Protein AF-A0A2A4XY79-F1 (afdb_monomer)

Structure (mmCIF, N/CA/C/O backbone):
data_AF-A0A2A4XY79-F1
#
_entry.id   AF-A0A2A4XY79-F1
#
loop_
_atom_site.group_PDB
_atom_site.id
_atom_site.type_symbol
_atom_site.label_atom_id
_atom_site.label_alt_id
_atom_site.label_comp_id
_atom_site.label_asym_id
_atom_site.label_entity_id
_atom_site.label_seq_id
_atom_site.pdbx_PDB_ins_code
_atom_site.Cartn_x
_atom_site.Cartn_y
_atom_site.Cartn_z
_atom_site.occupancy
_atom_site.B_iso_or_equiv
_atom_site.auth_seq_id
_atom_site.auth_comp_id
_atom_site.auth_asym_id
_atom_site.auth_atom_id
_atom_site.pdbx_PDB_model_num
ATOM 1 N N . MET A 1 1 ? 22.225 -15.834 -0.097 1.00 25.47 1 MET A N 1
ATOM 2 C CA . MET A 1 1 ? 21.638 -15.011 0.983 1.00 25.47 1 MET A CA 1
ATOM 3 C C . MET A 1 1 ? 21.149 -13.709 0.365 1.00 25.47 1 MET A C 1
ATOM 5 O O . MET A 1 1 ? 21.970 -12.863 0.044 1.00 25.47 1 MET A O 1
ATOM 9 N N . ILE A 1 2 ? 19.850 -13.585 0.080 1.00 27.48 2 ILE A N 1
ATOM 10 C CA . ILE A 1 2 ? 19.294 -12.332 -0.449 1.00 27.48 2 ILE A CA 1
ATOM 11 C C . ILE A 1 2 ? 19.189 -11.369 0.733 1.00 27.48 2 ILE A C 1
ATOM 13 O O . ILE A 1 2 ? 18.420 -11.612 1.660 1.00 27.48 2 ILE A O 1
ATOM 17 N N . ILE A 1 3 ? 19.987 -10.305 0.717 1.00 32.00 3 ILE A N 1
ATOM 18 C CA . ILE A 1 3 ? 19.854 -9.196 1.661 1.00 32.00 3 ILE A CA 1
ATOM 19 C C . ILE A 1 3 ? 18.562 -8.464 1.283 1.00 32.00 3 ILE A C 1
ATOM 21 O O . ILE A 1 3 ? 18.498 -7.756 0.279 1.00 32.00 3 ILE A O 1
ATOM 25 N N . ILE A 1 4 ? 17.490 -8.696 2.039 1.00 42.28 4 ILE A N 1
ATOM 26 C CA . ILE A 1 4 ? 16.223 -7.986 1.856 1.00 42.28 4 ILE A CA 1
ATOM 27 C C . ILE A 1 4 ? 16.377 -6.623 2.537 1.00 42.28 4 ILE A C 1
ATOM 29 O O 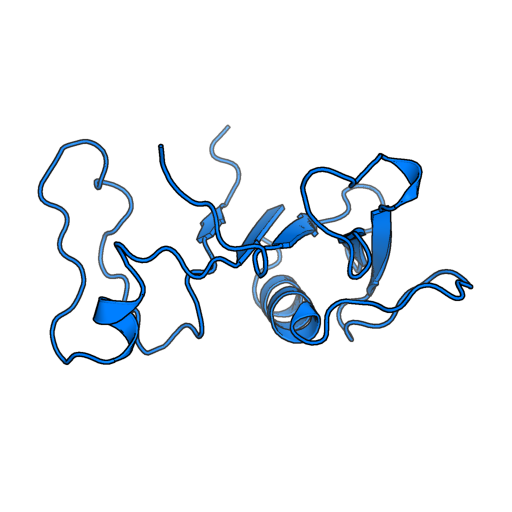. ILE A 1 4 ? 16.453 -6.546 3.759 1.00 42.28 4 ILE A O 1
ATOM 33 N N . ASN A 1 5 ? 16.463 -5.558 1.737 1.00 48.03 5 ASN A N 1
ATOM 34 C CA . ASN A 1 5 ? 16.522 -4.177 2.223 1.00 48.03 5 ASN A CA 1
ATOM 35 C C . ASN A 1 5 ? 15.316 -3.861 3.144 1.00 48.03 5 ASN A C 1
ATOM 37 O O . ASN A 1 5 ? 14.196 -4.290 2.861 1.00 48.03 5 ASN A O 1
ATOM 41 N N . ASN A 1 6 ? 15.545 -3.116 4.231 1.00 51.41 6 ASN A N 1
ATOM 42 C CA . ASN A 1 6 ? 14.568 -2.833 5.294 1.00 51.41 6 ASN A CA 1
ATOM 43 C C . ASN A 1 6 ? 13.451 -1.848 4.891 1.00 51.41 6 ASN A C 1
ATOM 45 O O . ASN A 1 6 ? 12.455 -1.752 5.606 1.00 51.41 6 ASN A O 1
ATOM 49 N N . PHE A 1 7 ? 13.583 -1.140 3.768 1.00 58.59 7 PHE A N 1
ATOM 50 C CA . PHE A 1 7 ? 12.621 -0.136 3.286 1.00 58.59 7 PHE A CA 1
ATOM 51 C C . PHE A 1 7 ? 11.550 -0.754 2.376 1.00 58.59 7 PHE A C 1
ATOM 53 O O . PHE A 1 7 ? 11.426 -0.411 1.207 1.00 58.59 7 PHE A O 1
ATOM 60 N N . ARG A 1 8 ? 10.828 -1.760 2.874 1.00 76.81 8 ARG A N 1
ATOM 61 C CA . ARG A 1 8 ? 9.739 -2.409 2.126 1.00 76.81 8 ARG A CA 1
ATOM 62 C C . ARG A 1 8 ? 8.520 -2.517 3.012 1.00 76.81 8 ARG A C 1
ATOM 64 O O . ARG A 1 8 ? 8.633 -3.000 4.141 1.00 76.81 8 ARG A O 1
ATOM 71 N N . HIS A 1 9 ? 7.352 -2.195 2.490 1.00 89.25 9 HIS A N 1
ATOM 72 C CA . HIS A 1 9 ? 6.112 -2.295 3.247 1.00 89.25 9 HIS A CA 1
ATOM 73 C C . HIS A 1 9 ? 4.973 -2.822 2.382 1.00 89.25 9 HIS A C 1
ATOM 75 O O . HIS A 1 9 ? 5.081 -2.978 1.166 1.00 89.25 9 HIS A O 1
ATOM 81 N N . VAL A 1 10 ? 3.939 -3.287 3.070 1.00 91.81 10 VAL A N 1
ATOM 82 C CA . VAL A 1 10 ? 2.777 -3.933 2.475 1.00 91.81 10 VAL A CA 1
ATOM 83 C C . VAL A 1 10 ? 1.543 -3.432 3.195 1.00 91.81 10 VAL A C 1
ATOM 85 O O . VAL A 1 10 ? 1.572 -3.206 4.406 1.00 91.81 10 VAL A O 1
ATOM 88 N N . SER A 1 11 ? 0.469 -3.293 2.439 1.00 93.50 11 SER A N 1
ATOM 89 C CA . SER A 1 11 ? -0.857 -2.998 2.963 1.00 93.50 11 SER A CA 1
ATOM 90 C C . SER A 1 11 ? -1.881 -3.935 2.345 1.00 93.50 11 SER A C 1
ATOM 92 O O . SER A 1 11 ? -1.647 -4.455 1.248 1.00 93.50 11 SER A O 1
ATOM 94 N N . CYS A 1 12 ? -3.029 -4.065 2.991 1.00 94.81 12 CYS A N 1
ATOM 95 C CA . CYS A 1 12 ? -4.210 -4.669 2.394 1.00 94.81 12 CYS A CA 1
ATOM 96 C C . CYS A 1 12 ? -5.437 -3.781 2.582 1.00 94.81 12 CYS A C 1
ATOM 98 O O . CYS A 1 12 ? -5.567 -3.093 3.594 1.00 94.81 12 CYS A O 1
ATOM 100 N N . HIS A 1 13 ? -6.336 -3.815 1.605 1.00 92.44 13 HIS A N 1
ATOM 101 C CA . HIS A 1 13 ? -7.640 -3.182 1.699 1.00 92.44 13 HIS A CA 1
ATOM 102 C C . HIS A 1 13 ? -8.415 -3.790 2.871 1.00 92.44 13 HIS A C 1
ATOM 104 O O . HIS A 1 13 ? -8.408 -5.013 3.068 1.00 92.44 13 HIS A O 1
ATOM 110 N N . ASN A 1 14 ? -9.081 -2.955 3.662 1.00 92.69 14 ASN A N 1
ATOM 111 C CA . ASN A 1 14 ? -9.886 -3.446 4.766 1.00 92.69 14 ASN A CA 1
ATOM 112 C C . ASN A 1 14 ? -11.217 -3.990 4.221 1.00 92.69 14 ASN A C 1
ATOM 114 O O . ASN A 1 14 ? -11.923 -3.330 3.465 1.00 92.69 14 ASN A O 1
ATOM 118 N N . LYS A 1 15 ? -11.555 -5.235 4.569 1.00 87.50 15 LYS A N 1
ATOM 119 C CA . LYS A 1 15 ? -12.804 -5.873 4.117 1.00 87.50 15 LYS A CA 1
ATOM 120 C C . LYS A 1 15 ? -14.016 -5.462 4.947 1.00 87.50 15 LYS A C 1
ATOM 122 O O . LYS A 1 15 ? -15.136 -5.575 4.464 1.00 87.50 15 LYS A O 1
ATOM 127 N N . SER A 1 16 ? -13.793 -5.037 6.187 1.00 89.56 16 SER A N 1
ATOM 128 C CA . SER A 1 16 ? -14.865 -4.647 7.107 1.00 89.56 16 SER A CA 1
ATOM 129 C C . SER A 1 16 ? -15.297 -3.193 6.920 1.00 89.56 16 SER A C 1
ATOM 131 O O . SER A 1 16 ? -16.395 -2.833 7.328 1.00 89.56 16 SER A O 1
ATOM 133 N N . ASP A 1 17 ? -14.433 -2.373 6.324 1.00 91.81 17 ASP A N 1
ATOM 134 C CA . ASP A 1 17 ? -14.667 -0.959 6.044 1.00 91.81 17 ASP A CA 1
ATOM 135 C C . ASP A 1 17 ? -13.949 -0.599 4.740 1.00 91.81 17 ASP A C 1
ATOM 137 O O . ASP A 1 17 ? -12.718 -0.559 4.692 1.00 91.81 17 ASP A O 1
ATOM 141 N N . SER A 1 18 ? -14.727 -0.378 3.680 1.00 87.44 18 SER A N 1
ATOM 142 C CA . SER A 1 18 ? -14.217 -0.212 2.321 1.00 87.44 18 SER A CA 1
ATOM 143 C C . SER A 1 18 ? -13.507 1.114 2.058 1.00 87.44 18 SER A C 1
ATOM 145 O O . SER A 1 18 ? -12.967 1.283 0.972 1.00 87.44 18 SER A O 1
ATOM 147 N N . GLU A 1 19 ? -13.510 2.049 3.008 1.00 91.56 19 GLU A N 1
ATOM 148 C CA . GLU A 1 19 ? -12.823 3.344 2.876 1.00 91.56 19 GLU A CA 1
ATOM 149 C C . GLU A 1 19 ? -11.488 3.371 3.637 1.00 91.56 19 GLU A C 1
ATOM 151 O O . GLU A 1 19 ? -10.882 4.424 3.854 1.00 91.56 19 GLU A O 1
ATOM 156 N N . THR A 1 20 ? -11.010 2.196 4.060 1.00 96.00 20 THR A N 1
ATOM 157 C CA . THR A 1 20 ? -9.792 2.067 4.858 1.00 96.00 20 THR A CA 1
ATOM 158 C C . THR A 1 20 ? -8.877 0.945 4.375 1.00 96.00 20 THR A C 1
ATOM 160 O O . THR A 1 20 ? -9.271 0.011 3.673 1.00 96.00 20 THR A O 1
ATOM 163 N N . PHE A 1 21 ? -7.614 1.014 4.783 1.00 95.75 21 PHE A N 1
ATOM 164 C CA . PHE A 1 21 ? -6.629 -0.035 4.564 1.00 95.75 21 PHE A CA 1
ATOM 165 C C . PHE A 1 21 ? -5.800 -0.299 5.820 1.00 95.75 21 PHE A C 1
ATOM 167 O O . PHE A 1 21 ? -5.696 0.526 6.728 1.00 95.75 21 PHE A O 1
ATOM 174 N N . LEU A 1 22 ? -5.204 -1.484 5.867 1.00 96.00 22 LEU A N 1
ATOM 175 C CA . LEU A 1 22 ? -4.392 -1.969 6.974 1.00 96.00 22 LEU A CA 1
ATOM 176 C C . LEU A 1 22 ? -2.917 -1.929 6.587 1.00 96.00 22 LEU A C 1
ATOM 178 O O . LEU A 1 22 ? -2.539 -2.401 5.513 1.00 96.00 22 LEU A O 1
ATOM 182 N N . MET A 1 23 ? -2.073 -1.399 7.466 1.00 95.06 23 MET A N 1
ATOM 183 C CA . MET A 1 23 ? -0.623 -1.331 7.268 1.00 95.06 23 MET A CA 1
ATOM 184 C C . MET A 1 23 ? 0.073 -1.252 8.628 1.00 95.06 23 MET A C 1
ATOM 186 O O . MET A 1 23 ? -0.476 -0.693 9.575 1.00 95.06 23 MET A O 1
ATOM 190 N N . SER A 1 24 ? 1.283 -1.801 8.764 1.00 95.00 24 SER A N 1
ATOM 191 C CA . SER A 1 24 ? 2.040 -1.588 10.000 1.00 95.00 24 SER A CA 1
ATOM 192 C C . SER A 1 24 ? 2.513 -0.139 10.109 1.00 95.00 24 SER A C 1
ATOM 194 O O . SER A 1 24 ? 2.784 0.514 9.099 1.00 95.00 24 SER A O 1
ATOM 196 N N . TYR A 1 25 ? 2.733 0.344 11.329 1.00 93.38 25 TYR A N 1
ATOM 197 C CA . TYR A 1 25 ? 3.537 1.554 11.509 1.00 93.38 25 TYR A CA 1
ATOM 198 C C . TYR A 1 25 ? 5.005 1.313 11.096 1.00 93.38 25 TYR A C 1
ATOM 200 O O . TYR A 1 25 ? 5.404 0.178 10.810 1.00 93.38 25 TYR A O 1
ATOM 208 N N . SER A 1 26 ? 5.820 2.374 11.059 1.00 92.38 26 SER A N 1
ATOM 209 C CA . SER A 1 26 ? 7.228 2.337 10.643 1.00 92.38 26 SER A CA 1
ATOM 210 C C . SER A 1 26 ? 8.079 1.474 11.584 1.00 92.38 26 SER A C 1
ATOM 212 O O . SER A 1 26 ? 8.708 1.966 12.525 1.00 92.38 26 SER A O 1
ATOM 214 N N . LYS A 1 27 ? 8.109 0.170 11.308 1.00 90.31 27 LYS A N 1
ATOM 215 C CA . LYS A 1 27 ? 8.800 -0.863 12.080 1.00 90.31 27 LYS A CA 1
ATOM 216 C C . LYS A 1 27 ? 9.543 -1.804 11.136 1.00 90.31 27 LYS A C 1
ATOM 218 O O . LYS A 1 27 ? 9.088 -2.094 10.033 1.00 90.31 27 LYS A O 1
ATOM 223 N N . ALA A 1 28 ? 10.692 -2.310 11.578 1.00 87.25 28 ALA A N 1
ATOM 224 C CA . ALA A 1 28 ? 11.452 -3.290 10.808 1.00 87.25 28 ALA A CA 1
ATOM 225 C C . ALA A 1 28 ? 10.617 -4.561 10.565 1.00 87.25 28 ALA A C 1
ATOM 227 O O . ALA A 1 28 ? 10.076 -5.128 11.515 1.00 87.25 28 ALA A O 1
ATOM 228 N N . ARG A 1 29 ? 10.567 -5.043 9.314 1.00 80.31 29 ARG A N 1
ATOM 229 C CA . ARG A 1 29 ? 9.703 -6.162 8.883 1.00 80.31 29 ARG A CA 1
ATOM 230 C C . ARG A 1 29 ? 9.809 -7.414 9.750 1.00 80.31 29 ARG A C 1
ATOM 232 O O . ARG A 1 29 ? 8.792 -7.993 10.105 1.00 80.31 29 ARG A O 1
ATOM 239 N N . GLY A 1 30 ? 11.027 -7.802 10.134 1.00 84.88 30 GLY A N 1
ATOM 24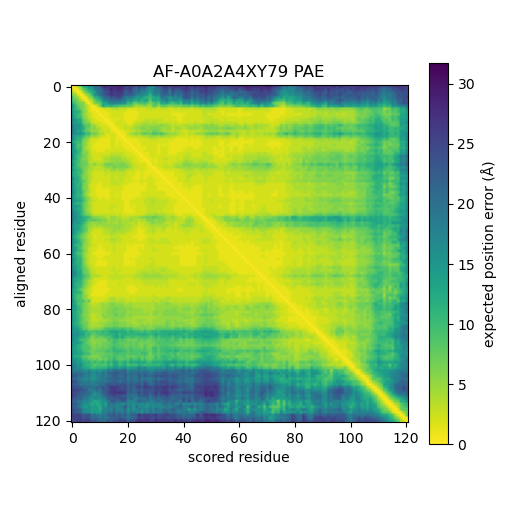0 C CA . GLY A 1 30 ? 11.265 -8.978 10.983 1.00 84.88 30 GLY A CA 1
ATOM 241 C C . GLY A 1 30 ? 10.758 -8.843 12.425 1.00 84.88 30 GLY A C 1
ATOM 242 O O . GLY A 1 30 ? 10.896 -9.773 13.210 1.00 84.88 30 GLY A O 1
ATOM 243 N N . ARG A 1 31 ? 10.209 -7.681 12.795 1.00 89.81 31 ARG A N 1
ATOM 244 C CA . ARG A 1 31 ? 9.680 -7.372 14.128 1.00 89.81 31 ARG A CA 1
ATOM 245 C C . ARG A 1 31 ? 8.208 -6.967 14.104 1.00 89.81 31 ARG A C 1
ATOM 247 O O . ARG A 1 31 ? 7.699 -6.592 15.160 1.00 89.81 31 ARG A O 1
ATOM 254 N N . ILE A 1 32 ? 7.569 -6.985 12.933 1.00 91.00 32 ILE A N 1
ATOM 255 C CA . ILE A 1 32 ? 6.139 -6.708 12.804 1.00 91.00 32 ILE A CA 1
ATOM 256 C C . ILE A 1 32 ? 5.369 -7.866 13.434 1.00 91.00 32 ILE A C 1
ATOM 258 O O . ILE A 1 32 ? 5.672 -9.036 13.202 1.00 91.00 32 ILE A O 1
ATOM 262 N N . ARG A 1 33 ? 4.373 -7.514 14.232 1.00 93.00 33 ARG A N 1
ATOM 263 C CA . ARG A 1 33 ? 3.416 -8.401 14.879 1.00 93.00 33 ARG A CA 1
ATOM 264 C C . ARG A 1 33 ? 1.993 -7.909 14.595 1.00 93.00 33 ARG A C 1
ATOM 266 O O . ARG A 1 33 ? 1.837 -6.764 14.166 1.00 93.00 33 ARG A O 1
ATOM 273 N N . PRO A 1 34 ? 0.956 -8.734 14.817 1.00 92.75 34 PRO A N 1
ATOM 274 C CA . PRO A 1 34 ? -0.431 -8.332 14.579 1.00 92.75 34 PRO A CA 1
ATOM 275 C C . PRO A 1 34 ? -0.823 -7.018 15.270 1.00 92.75 34 PRO A C 1
ATOM 277 O O . PRO A 1 34 ? -1.516 -6.200 14.678 1.00 92.75 34 PRO A O 1
ATOM 280 N N . GLU A 1 35 ? -0.319 -6.774 16.480 1.00 93.81 35 GLU A N 1
ATOM 281 C CA . GLU A 1 35 ? -0.560 -5.547 17.248 1.00 93.81 35 GLU A CA 1
ATOM 282 C C . GLU A 1 35 ? 0.069 -4.276 16.647 1.00 93.81 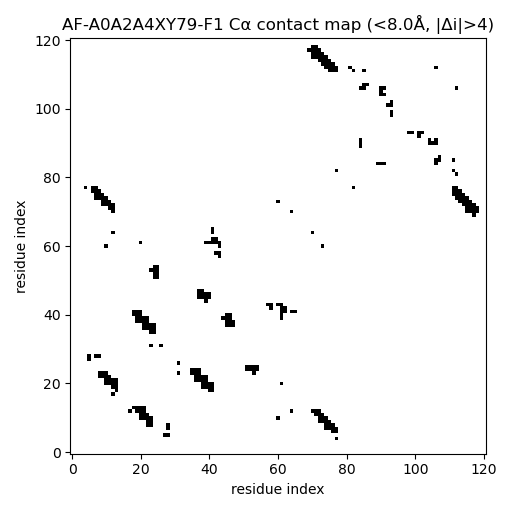35 GLU A C 1
ATOM 284 O O . GLU A 1 35 ? -0.270 -3.168 17.053 1.00 93.81 35 GLU A O 1
ATOM 289 N N . ASP A 1 36 ? 0.981 -4.415 15.682 1.00 93.69 36 ASP A N 1
ATOM 290 C CA . ASP A 1 36 ? 1.611 -3.279 15.005 1.00 93.69 36 ASP A CA 1
ATOM 291 C C . ASP A 1 36 ? 0.809 -2.788 13.792 1.00 93.69 36 ASP A C 1
ATOM 293 O O . ASP A 1 36 ? 1.190 -1.790 13.173 1.00 93.69 36 ASP A O 1
ATOM 297 N N . ILE A 1 37 ? -0.257 -3.502 13.415 1.00 94.44 37 ILE A N 1
ATOM 298 C CA . ILE A 1 37 ? -1.111 -3.158 12.280 1.00 94.44 37 ILE A CA 1
ATOM 299 C C . ILE A 1 37 ? -2.069 -2.041 12.686 1.00 94.44 37 ILE A C 1
ATOM 301 O O . ILE A 1 37 ? -2.819 -2.154 13.653 1.00 94.44 37 ILE A O 1
ATOM 305 N N . LEU A 1 38 ? -2.044 -0.960 11.916 1.00 95.88 38 LEU A N 1
ATOM 306 C CA . LEU A 1 38 ? -2.906 0.198 12.074 1.00 95.88 38 LEU A CA 1
ATOM 307 C C . LEU A 1 38 ? -3.883 0.296 10.903 1.00 95.88 38 LEU A C 1
ATOM 309 O O . LEU A 1 38 ? -3.646 -0.253 9.824 1.00 95.88 38 LEU A O 1
ATOM 313 N N . VAL A 1 39 ? -4.970 1.024 11.139 1.00 96.75 39 VAL A N 1
ATOM 314 C CA . VAL A 1 39 ? -5.988 1.341 10.137 1.00 96.75 39 VAL A CA 1
ATOM 315 C C . VAL A 1 39 ? -5.740 2.750 9.623 1.00 96.75 39 VAL A C 1
ATOM 317 O O . VAL A 1 39 ? -5.608 3.684 10.419 1.00 96.75 39 VAL A O 1
ATOM 320 N N . TYR A 1 40 ? -5.700 2.889 8.305 1.00 97.06 40 TYR A N 1
ATOM 321 C CA . TYR A 1 40 ? -5.546 4.152 7.602 1.00 97.06 40 TYR A CA 1
ATOM 322 C C . TYR A 1 40 ? -6.770 4.417 6.729 1.00 97.06 40 TYR A C 1
ATOM 324 O O . TYR A 1 40 ? -7.307 3.478 6.145 1.00 97.06 40 TYR A O 1
ATOM 332 N N . ASN A 1 41 ? -7.196 5.672 6.621 1.00 96.25 41 ASN A N 1
ATOM 333 C CA . ASN A 1 41 ? -8.170 6.095 5.609 1.00 96.25 41 ASN A CA 1
ATOM 334 C C . ASN A 1 41 ? -7.476 6.366 4.258 1.00 96.25 41 ASN A C 1
ATOM 336 O O . ASN A 1 41 ? -6.248 6.300 4.144 1.00 96.25 41 ASN A O 1
ATOM 340 N N . PHE A 1 42 ? -8.249 6.684 3.220 1.00 94.44 42 PHE A N 1
ATOM 341 C CA . PHE A 1 42 ? -7.714 6.980 1.883 1.00 94.44 42 PHE A CA 1
ATOM 342 C C . PHE A 1 42 ? -7.023 8.345 1.757 1.00 94.44 42 PHE A C 1
ATOM 344 O O . PHE A 1 42 ? -6.334 8.592 0.769 1.00 94.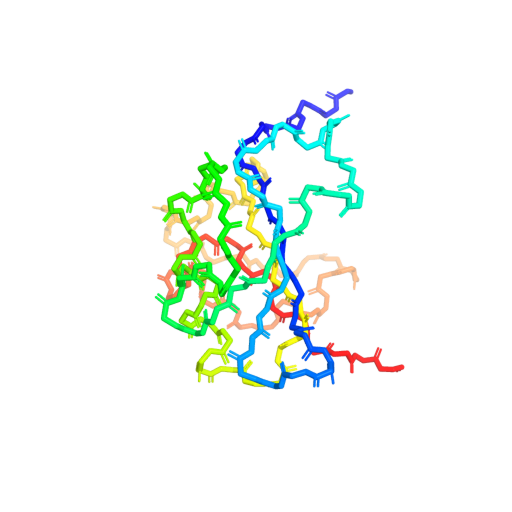44 42 PHE A O 1
ATOM 351 N N . GLU A 1 43 ? -7.100 9.190 2.780 1.00 95.81 43 GLU A N 1
ATOM 352 C CA . GLU A 1 43 ? -6.261 10.380 2.940 1.00 95.81 43 GLU A CA 1
ATOM 353 C C . GLU A 1 43 ? -4.866 10.022 3.484 1.00 95.81 43 GLU A C 1
ATOM 355 O O . GLU A 1 43 ? -3.966 10.858 3.496 1.00 95.81 43 GLU A O 1
ATOM 360 N N . GLY A 1 44 ? -4.658 8.768 3.900 1.00 94.38 44 GLY A N 1
ATOM 361 C CA . GLY A 1 44 ? -3.406 8.279 4.467 1.00 94.38 44 GLY A CA 1
ATOM 362 C C . GLY A 1 44 ? -3.250 8.593 5.955 1.00 94.38 44 GLY A C 1
ATOM 363 O O . GLY A 1 44 ? -2.164 8.412 6.503 1.00 94.38 44 GLY A O 1
ATOM 364 N N . ASP A 1 45 ? -4.294 9.037 6.642 1.00 96.25 45 ASP A N 1
ATOM 365 C CA . ASP A 1 45 ? -4.279 9.312 8.075 1.00 96.25 45 ASP A CA 1
ATOM 366 C C . ASP A 1 45 ? -4.649 8.075 8.893 1.00 96.25 45 ASP A C 1
ATOM 368 O O . ASP A 1 45 ? -5.412 7.216 8.458 1.00 96.25 45 ASP A O 1
ATOM 372 N N . ILE A 1 46 ? -4.090 7.974 10.101 1.00 96.44 46 ILE A N 1
ATOM 373 C CA . ILE A 1 46 ? -4.393 6.870 11.016 1.00 96.44 46 ILE A CA 1
ATOM 374 C C . ILE A 1 46 ? -5.758 7.134 11.658 1.00 96.44 46 ILE A C 1
ATOM 376 O O . ILE A 1 46 ? -5.953 8.164 12.300 1.00 96.44 46 ILE A O 1
ATOM 380 N N . VAL A 1 47 ? -6.678 6.178 11.535 1.00 94.88 47 VAL A N 1
ATOM 381 C CA . VAL A 1 47 ? -8.061 6.312 12.030 1.00 94.88 47 VAL A CA 1
ATOM 382 C C . VAL A 1 47 ? -8.129 6.243 13.563 1.00 94.88 47 VAL A C 1
ATOM 384 O O . VAL A 1 47 ? -8.983 6.867 14.192 1.00 94.88 47 VAL A O 1
ATOM 387 N N . SER A 1 48 ? -7.222 5.494 14.196 1.00 87.62 48 SER A N 1
ATOM 388 C CA . SER A 1 48 ? -7.174 5.315 15.650 1.00 87.62 48 SER A CA 1
ATOM 389 C C . SER A 1 48 ? -6.102 6.176 16.327 1.00 87.62 48 SER A C 1
ATOM 391 O O . SER A 1 48 ? -5.043 6.469 15.770 1.00 87.62 48 SER A O 1
ATOM 393 N N . LYS A 1 49 ? -6.347 6.563 17.588 1.00 89.56 49 LYS A N 1
ATOM 394 C CA . LYS A 1 49 ? -5.341 7.265 18.400 1.00 89.56 49 LYS A CA 1
ATOM 395 C C . LYS A 1 49 ? -4.142 6.353 18.646 1.00 89.56 49 LYS A C 1
ATOM 397 O O . LYS A 1 49 ? -4.275 5.295 19.256 1.00 89.56 49 LYS A O 1
ATOM 402 N N . THR A 1 50 ? -2.965 6.797 18.227 1.00 92.75 50 THR A N 1
ATOM 403 C CA . THR A 1 50 ? -1.706 6.084 18.438 1.00 92.75 50 THR A CA 1
ATOM 404 C C . THR A 1 50 ? -0.541 7.062 18.517 1.00 92.75 50 THR A C 1
ATOM 406 O O . THR A 1 50 ? -0.566 8.121 17.897 1.00 92.75 50 THR A O 1
ATOM 409 N N . ASN A 1 51 ? 0.499 6.687 19.260 1.00 93.31 51 ASN A N 1
ATOM 410 C CA . ASN A 1 51 ? 1.772 7.416 19.300 1.00 93.31 51 ASN A CA 1
ATOM 411 C C . ASN A 1 51 ? 2.801 6.834 18.315 1.00 93.31 51 ASN A C 1
ATOM 413 O O . ASN A 1 51 ? 3.960 7.253 18.302 1.00 93.31 51 ASN A O 1
ATOM 417 N N . GLN A 1 52 ? 2.407 5.832 17.525 1.00 94.56 52 GLN A N 1
ATOM 418 C CA . GLN A 1 52 ? 3.290 5.191 16.561 1.00 94.56 52 GLN A CA 1
ATOM 419 C C . GLN A 1 52 ? 3.452 6.047 15.307 1.00 94.56 52 GLN A C 1
ATOM 421 O O . GLN A 1 52 ? 2.506 6.660 14.816 1.00 94.56 52 GLN A O 1
ATOM 426 N N . LYS A 1 53 ? 4.669 6.061 14.762 1.00 93.69 53 LYS A N 1
ATOM 427 C CA . LYS A 1 53 ? 4.980 6.824 13.550 1.00 93.69 53 LYS A CA 1
ATOM 428 C C . LYS A 1 53 ? 4.653 5.997 12.307 1.00 93.69 53 LYS A C 1
ATOM 430 O O . LYS A 1 53 ? 5.197 4.898 12.177 1.00 93.69 53 LYS A O 1
ATOM 435 N N . PRO A 1 54 ? 3.816 6.490 11.383 1.00 93.94 54 PRO A N 1
ATOM 436 C CA . PRO A 1 54 ? 3.519 5.769 10.155 1.00 93.94 54 PRO A CA 1
ATOM 437 C C . PRO A 1 54 ? 4.696 5.837 9.168 1.00 93.94 54 PRO A C 1
ATOM 439 O O . PRO A 1 54 ? 5.618 6.638 9.336 1.00 93.94 54 PRO A O 1
ATOM 442 N N . PHE A 1 55 ? 4.662 5.019 8.114 1.00 92.25 55 PHE A N 1
ATOM 443 C CA . PHE A 1 55 ? 5.584 5.183 6.988 1.00 92.25 55 PHE A CA 1
ATOM 444 C C . PHE A 1 55 ? 5.311 6.502 6.246 1.00 92.25 55 PHE A C 1
ATOM 446 O O . PHE A 1 55 ? 4.159 6.895 6.051 1.00 92.25 55 PHE A O 1
ATOM 453 N N . LEU A 1 56 ? 6.366 7.188 5.801 1.00 92.00 56 LEU A N 1
ATOM 454 C CA . LEU A 1 56 ? 6.222 8.422 5.015 1.00 92.00 56 LEU A CA 1
ATOM 455 C C . LEU A 1 56 ? 5.590 8.148 3.641 1.00 92.00 56 LEU A C 1
ATOM 457 O O . LEU A 1 56 ? 4.770 8.928 3.175 1.00 92.00 56 LEU A O 1
ATOM 461 N N . GLU A 1 57 ? 5.905 6.995 3.055 1.00 92.06 57 GLU A N 1
ATOM 462 C CA . GLU A 1 57 ? 5.436 6.540 1.739 1.00 92.06 57 GLU A CA 1
ATOM 463 C C . GLU A 1 57 ? 3.993 5.997 1.747 1.00 92.06 57 GLU A C 1
ATOM 465 O O . GLU A 1 57 ? 3.487 5.585 0.708 1.00 92.06 57 GLU A O 1
ATOM 470 N N . ARG A 1 58 ? 3.286 5.999 2.890 1.00 94.19 58 ARG A N 1
ATOM 471 C CA . ARG A 1 58 ? 1.905 5.474 2.990 1.00 94.19 58 ARG A CA 1
ATOM 472 C C . ARG A 1 58 ? 0.924 6.131 2.012 1.00 94.19 58 ARG A C 1
ATOM 474 O O . ARG A 1 58 ? -0.054 5.503 1.629 1.00 94.19 58 ARG A O 1
ATOM 481 N N . PHE A 1 59 ? 1.198 7.367 1.593 1.00 95.25 59 PHE A N 1
ATOM 482 C CA . PHE A 1 59 ? 0.366 8.086 0.629 1.00 95.25 59 PHE A CA 1
ATOM 483 C C . PHE A 1 59 ? 0.355 7.426 -0.757 1.00 95.25 59 PHE A C 1
ATOM 485 O O . PHE A 1 59 ? -0.620 7.542 -1.487 1.00 95.25 59 PHE A O 1
ATOM 492 N N . ILE A 1 60 ? 1.397 6.661 -1.102 1.00 91.88 60 ILE A N 1
ATOM 493 C CA . ILE A 1 60 ? 1.399 5.835 -2.317 1.00 91.88 60 ILE A CA 1
ATOM 494 C C . ILE A 1 60 ? 0.285 4.785 -2.226 1.00 91.88 60 ILE A C 1
ATOM 496 O O . ILE A 1 60 ? -0.450 4.567 -3.182 1.00 91.88 60 ILE A O 1
ATOM 500 N N . HIS A 1 61 ? 0.115 4.165 -1.057 1.00 93.12 61 HIS A N 1
ATOM 501 C CA . HIS A 1 61 ? -0.928 3.168 -0.832 1.00 93.12 61 HIS A CA 1
ATOM 502 C C . HIS A 1 61 ? -2.316 3.800 -0.849 1.00 93.12 61 HIS A C 1
ATOM 504 O O . HIS A 1 61 ? -3.223 3.260 -1.480 1.00 93.12 61 HIS A O 1
ATOM 510 N N . SER A 1 62 ? -2.468 4.941 -0.172 1.00 94.75 62 SER A N 1
ATOM 511 C CA . SER A 1 62 ? -3.755 5.620 -0.046 1.00 94.75 62 SER A CA 1
ATOM 512 C C . SER A 1 62 ? -4.282 6.082 -1.406 1.00 94.75 62 SER A C 1
ATOM 514 O O . SER A 1 62 ? -5.414 5.761 -1.757 1.00 94.75 62 SER A O 1
ATOM 516 N N . GLU A 1 63 ? -3.441 6.721 -2.225 1.00 94.44 63 GLU A N 1
ATOM 517 C CA . GLU A 1 63 ? -3.831 7.172 -3.565 1.00 94.44 63 GLU A CA 1
ATOM 518 C C . GLU A 1 63 ? -4.144 6.005 -4.506 1.00 94.44 63 GLU A C 1
ATOM 520 O O . GLU A 1 63 ? -5.076 6.082 -5.310 1.00 94.44 63 GLU A O 1
ATOM 525 N N . ILE A 1 64 ? -3.424 4.885 -4.387 1.00 91.31 64 ILE A N 1
ATOM 526 C CA . ILE A 1 64 ? -3.708 3.702 -5.202 1.00 91.31 64 ILE A CA 1
ATOM 527 C C . ILE A 1 64 ? -5.041 3.077 -4.805 1.00 91.31 64 ILE A C 1
ATOM 529 O O . ILE A 1 64 ? -5.839 2.826 -5.700 1.00 91.31 64 ILE A O 1
ATOM 533 N N . TYR A 1 65 ? -5.332 2.871 -3.517 1.00 92.12 65 TYR A N 1
ATOM 534 C CA . TYR A 1 65 ? -6.647 2.357 -3.112 1.00 92.12 65 TYR A CA 1
ATOM 535 C C . TYR A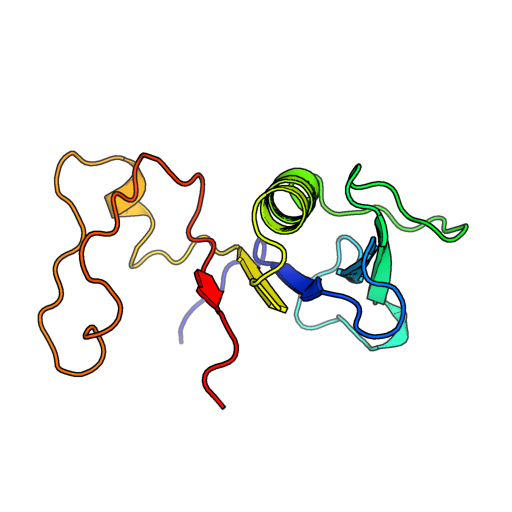 1 65 ? -7.780 3.301 -3.522 1.00 92.12 65 TYR A C 1
ATOM 537 O O . TYR A 1 65 ? -8.780 2.843 -4.070 1.00 92.12 65 TYR A O 1
ATOM 545 N N . LYS A 1 66 ? -7.582 4.615 -3.375 1.00 91.44 66 LYS A N 1
ATOM 546 C CA . LYS A 1 66 ? -8.541 5.639 -3.808 1.00 91.44 66 LYS A CA 1
ATOM 547 C C . LYS A 1 66 ? -8.842 5.573 -5.308 1.00 91.44 66 LYS A C 1
ATOM 549 O O . LYS A 1 66 ? -9.989 5.735 -5.715 1.00 91.44 66 LYS A O 1
ATOM 554 N N . CYS A 1 67 ? -7.828 5.318 -6.136 1.00 90.38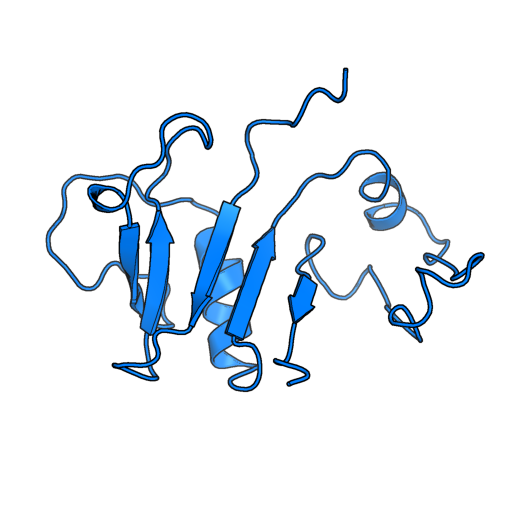 67 CYS A N 1
ATOM 555 C CA . CYS A 1 67 ? -7.983 5.215 -7.590 1.00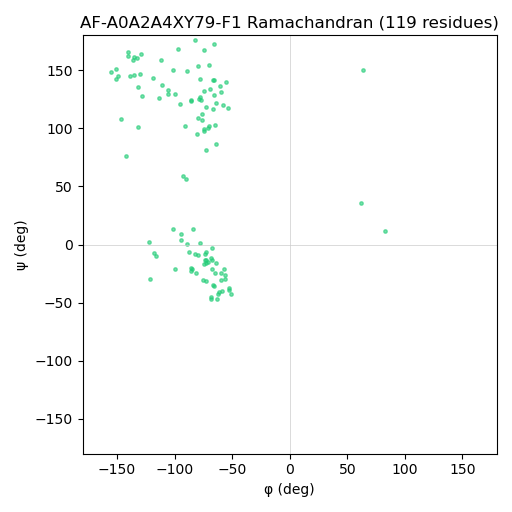 90.38 67 CYS A CA 1
ATOM 556 C C . CYS A 1 67 ? -8.385 3.810 -8.072 1.00 90.38 67 CYS A C 1
ATOM 558 O O . CYS A 1 67 ? -8.832 3.656 -9.210 1.00 90.38 67 CYS A O 1
ATOM 560 N N . ARG A 1 68 ? -8.159 2.772 -7.261 1.00 87.69 68 ARG A N 1
ATOM 561 C CA . ARG A 1 68 ? -8.247 1.359 -7.650 1.00 87.69 68 ARG A CA 1
ATOM 562 C C . ARG A 1 68 ? -8.833 0.508 -6.524 1.00 87.69 68 ARG A C 1
ATOM 564 O O . ARG A 1 68 ? -8.132 -0.270 -5.883 1.00 87.69 68 ARG A O 1
ATOM 571 N N . LEU A 1 69 ? -10.149 0.602 -6.345 1.00 85.44 69 LEU A N 1
ATOM 572 C CA . LEU A 1 69 ? -10.897 -0.201 -5.365 1.00 85.44 69 LEU A CA 1
ATOM 573 C C . LEU A 1 69 ? -10.879 -1.713 -5.662 1.00 85.44 69 LEU A C 1
ATOM 575 O O . LEU A 1 69 ? -11.182 -2.524 -4.795 1.00 85.44 69 LEU A O 1
ATOM 579 N N . ASP A 1 70 ? -10.512 -2.119 -6.881 1.00 85.19 70 ASP A N 1
ATOM 580 C CA . ASP A 1 70 ? -10.326 -3.526 -7.251 1.00 85.19 70 ASP A CA 1
ATOM 581 C C . ASP A 1 70 ? -9.040 -4.144 -6.662 1.00 85.19 70 ASP A C 1
ATOM 583 O O . ASP A 1 70 ? -8.861 -5.368 -6.651 1.00 85.19 70 ASP A O 1
ATOM 587 N N . VAL A 1 71 ? -8.138 -3.306 -6.150 1.00 86.12 71 VAL A N 1
ATOM 588 C CA . VAL A 1 71 ? -6.860 -3.717 -5.573 1.00 86.12 71 VAL A CA 1
ATOM 589 C C . VAL A 1 71 ? -7.053 -4.076 -4.110 1.00 86.12 71 VAL A C 1
ATOM 591 O O . VAL A 1 71 ? -7.473 -3.261 -3.299 1.00 86.12 71 VAL A O 1
ATOM 594 N N . ASN A 1 72 ? -6.681 -5.304 -3.751 1.00 89.44 72 ASN A N 1
ATOM 595 C CA . ASN A 1 72 ? -6.842 -5.801 -2.383 1.00 89.44 72 ASN A CA 1
ATOM 596 C C . ASN A 1 72 ? -5.557 -5.731 -1.557 1.00 89.44 72 ASN A C 1
ATOM 598 O O . ASN A 1 72 ? -5.604 -5.781 -0.329 1.00 89.44 72 ASN A O 1
ATOM 602 N N . ALA A 1 73 ? -4.406 -5.656 -2.217 1.00 90.31 73 ALA A N 1
ATOM 603 C CA . ALA A 1 73 ? -3.116 -5.562 -1.562 1.00 90.31 73 ALA A CA 1
ATOM 604 C C . ALA A 1 73 ? -2.134 -4.776 -2.421 1.00 90.31 73 ALA A C 1
ATOM 606 O O . ALA A 1 73 ? -2.136 -4.879 -3.650 1.00 90.31 73 ALA A O 1
ATOM 607 N N . ILE A 1 74 ? -1.272 -4.032 -1.737 1.00 88.50 74 ILE A N 1
ATOM 608 C CA . ILE A 1 74 ? -0.199 -3.241 -2.330 1.00 88.50 74 ILE A CA 1
ATOM 609 C C . ILE A 1 74 ? 1.091 -3.597 -1.616 1.00 88.50 74 ILE A C 1
ATOM 611 O O . ILE A 1 74 ? 1.164 -3.523 -0.386 1.00 88.50 74 ILE A O 1
ATOM 615 N N . ILE A 1 75 ? 2.109 -3.947 -2.394 1.00 88.62 75 ILE A N 1
ATOM 616 C CA . ILE A 1 75 ? 3.471 -4.167 -1.917 1.00 88.62 75 ILE A CA 1
ATOM 617 C C . ILE A 1 75 ? 4.349 -3.087 -2.521 1.00 88.62 75 ILE A C 1
ATOM 619 O O . ILE A 1 75 ? 4.406 -2.983 -3.740 1.00 88.62 75 ILE A O 1
ATOM 623 N N . HIS A 1 76 ? 5.079 -2.368 -1.677 1.00 87.06 76 HIS A N 1
ATOM 624 C CA . HIS A 1 76 ? 6.140 -1.468 -2.096 1.00 87.06 76 HIS A CA 1
ATOM 625 C C . HIS A 1 76 ? 7.508 -2.086 -1.787 1.00 87.06 76 HIS A C 1
ATOM 627 O O . HIS A 1 76 ? 7.767 -2.572 -0.678 1.00 87.06 76 HIS A O 1
ATOM 633 N N . THR A 1 77 ? 8.398 -2.105 -2.781 1.00 81.88 77 THR A N 1
ATOM 634 C CA . THR A 1 77 ? 9.734 -2.679 -2.633 1.00 81.88 77 THR A CA 1
ATOM 635 C C . THR A 1 77 ? 10.785 -2.037 -3.530 1.00 81.88 77 THR A C 1
ATOM 637 O O . THR A 1 77 ? 10.595 -1.841 -4.726 1.00 81.88 77 THR A O 1
ATOM 640 N N . HIS A 1 78 ? 11.991 -1.892 -2.983 1.00 84.25 78 HIS A N 1
ATOM 641 C CA . HIS A 1 78 ? 13.209 -1.572 -3.736 1.00 84.25 78 HIS A CA 1
ATOM 642 C C . HIS A 1 78 ? 13.951 -2.853 -4.137 1.00 84.25 78 HIS A C 1
ATOM 644 O O . HIS A 1 78 ? 15.067 -3.126 -3.690 1.00 84.25 78 HIS A O 1
ATOM 650 N N . ALA A 1 79 ? 13.295 -3.732 -4.897 1.00 80.69 79 ALA A N 1
ATOM 651 C CA . ALA A 1 79 ? 13.926 -4.975 -5.338 1.00 80.69 79 ALA A CA 1
ATOM 652 C C . ALA A 1 79 ? 15.073 -4.663 -6.315 1.00 80.69 79 ALA A C 1
ATOM 654 O O . ALA A 1 79 ? 14.821 -4.153 -7.401 1.00 80.69 79 ALA A O 1
ATOM 655 N N . SER A 1 80 ? 16.323 -4.987 -5.962 1.00 82.00 80 SER A N 1
ATOM 656 C CA . SER A 1 80 ? 17.511 -4.630 -6.761 1.00 82.00 80 SER A CA 1
ATOM 657 C C . SER A 1 80 ? 17.504 -5.190 -8.186 1.00 82.00 80 SER A C 1
ATOM 659 O O . SER A 1 80 ? 18.136 -4.619 -9.062 1.00 82.00 80 SER A O 1
ATOM 661 N N . SER A 1 81 ? 16.781 -6.285 -8.433 1.00 82.25 81 SER A N 1
ATOM 662 C CA . SER A 1 81 ? 16.612 -6.867 -9.769 1.00 82.25 81 SER A CA 1
ATOM 663 C C . SER A 1 81 ? 15.664 -6.076 -10.675 1.00 82.25 81 SER A C 1
ATOM 665 O O . SER A 1 81 ? 15.668 -6.299 -11.879 1.00 82.25 81 SER A O 1
ATOM 667 N N . VAL A 1 82 ? 14.843 -5.182 -10.117 1.00 79.50 82 VAL A N 1
ATOM 668 C CA . VAL A 1 82 ? 13.818 -4.430 -10.858 1.00 79.50 82 VAL A CA 1
ATOM 669 C C . VAL A 1 82 ? 14.034 -2.917 -10.747 1.00 79.50 82 VAL A C 1
ATOM 671 O O . VAL A 1 82 ? 13.745 -2.192 -11.690 1.00 79.50 82 VAL A O 1
ATOM 674 N N . ALA A 1 83 ? 14.614 -2.435 -9.643 1.00 81.81 83 ALA A N 1
ATOM 675 C CA . ALA A 1 83 ? 14.891 -1.017 -9.414 1.00 81.81 83 ALA A CA 1
ATOM 676 C C . ALA A 1 83 ? 15.681 -0.326 -10.548 1.00 81.81 83 ALA A C 1
ATOM 678 O O . ALA A 1 83 ? 15.315 0.790 -10.890 1.00 81.81 83 ALA A O 1
ATOM 679 N N . PRO A 1 84 ? 16.690 -0.940 -11.205 1.00 84.62 84 PRO A N 1
ATOM 680 C CA . PRO A 1 84 ? 17.378 -0.293 -12.326 1.00 84.62 84 PRO A CA 1
ATOM 681 C C . PRO A 1 84 ? 16.448 0.067 -13.490 1.00 84.62 84 PRO A C 1
ATOM 683 O O . PRO A 1 84 ? 16.667 1.071 -14.163 1.00 84.62 84 PRO A O 1
ATOM 686 N N . PHE A 1 85 ? 15.384 -0.711 -13.703 1.00 82.06 85 PHE A N 1
ATOM 687 C CA . PHE A 1 85 ? 14.430 -0.461 -14.778 1.00 82.06 85 PHE A CA 1
ATOM 688 C C . PHE A 1 85 ? 13.616 0.824 -14.551 1.00 82.06 85 PHE A C 1
ATOM 690 O O . PHE A 1 85 ? 13.150 1.418 -15.514 1.00 82.06 85 PHE A O 1
ATOM 697 N N . THR A 1 86 ? 13.509 1.336 -13.319 1.00 78.12 86 THR A N 1
ATOM 698 C CA . THR A 1 86 ? 12.765 2.582 -13.054 1.00 78.12 86 THR A CA 1
ATOM 699 C C . THR A 1 86 ? 13.487 3.842 -13.544 1.00 78.12 86 THR A C 1
ATOM 701 O O . THR A 1 86 ? 12.857 4.890 -13.660 1.00 78.12 86 THR A O 1
ATOM 704 N N . VAL A 1 87 ? 14.788 3.757 -13.850 1.00 82.44 87 VAL A N 1
ATOM 705 C CA . VAL A 1 87 ? 15.616 4.904 -14.271 1.00 82.44 87 VAL A CA 1
ATOM 706 C C . VAL A 1 87 ? 16.162 4.790 -15.697 1.00 82.44 87 VAL A C 1
ATOM 708 O O . VAL A 1 87 ? 16.694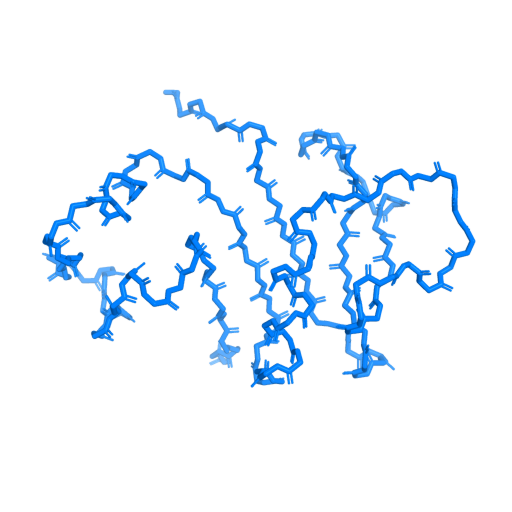 5.767 -16.221 1.00 82.44 87 VAL A O 1
ATOM 711 N N . VAL A 1 88 ? 16.028 3.632 -16.353 1.00 83.06 88 VAL A N 1
ATOM 712 C CA . VAL A 1 88 ? 16.465 3.438 -17.749 1.00 83.06 88 VAL A CA 1
ATOM 713 C C . VAL A 1 88 ? 15.313 3.605 -18.745 1.00 83.06 88 VAL A C 1
ATOM 715 O O . VAL A 1 88 ? 14.150 3.730 -18.361 1.00 83.06 88 VAL A O 1
ATOM 718 N N . ALA A 1 89 ? 15.643 3.699 -20.038 1.00 79.38 89 ALA A N 1
ATOM 719 C CA . ALA A 1 89 ? 14.672 3.797 -21.136 1.00 79.38 89 ALA A CA 1
ATOM 720 C C . ALA A 1 89 ? 13.986 2.478 -21.468 1.00 79.38 89 ALA A C 1
ATOM 722 O O . ALA A 1 89 ? 12.828 2.483 -21.882 1.00 79.38 89 ALA A O 1
ATOM 723 N N . ASP A 1 90 ? 14.683 1.369 -21.258 1.00 81.69 90 ASP A N 1
ATOM 724 C CA . ASP A 1 90 ? 14.175 0.049 -21.576 1.00 81.69 90 ASP A CA 1
ATOM 725 C C . ASP A 1 90 ? 13.119 -0.423 -20.571 1.00 81.69 90 ASP A C 1
ATOM 727 O O . ASP A 1 90 ? 13.314 -0.388 -19.355 1.00 81.69 90 ASP A O 1
ATOM 731 N N . SER A 1 91 ? 12.002 -0.921 -21.097 1.00 75.06 91 SER A N 1
ATOM 732 C CA . SER A 1 91 ? 10.939 -1.546 -20.308 1.00 75.06 91 SER A CA 1
ATOM 733 C C . SER A 1 91 ? 11.279 -2.994 -19.937 1.00 75.06 91 SER A C 1
ATOM 735 O O . SER A 1 91 ? 11.985 -3.699 -20.665 1.00 75.06 91 SER A O 1
ATOM 737 N N . LEU A 1 92 ? 10.707 -3.474 -18.829 1.00 79.31 92 LEU A N 1
ATOM 738 C CA . LEU A 1 92 ? 10.800 -4.877 -18.424 1.00 79.31 92 LEU A CA 1
ATOM 739 C C . LEU A 1 92 ? 10.065 -5.772 -19.438 1.00 79.31 92 LEU A C 1
ATOM 741 O O . LEU A 1 92 ? 8.899 -5.531 -19.744 1.00 79.31 92 LEU A O 1
ATOM 745 N N . ARG A 1 93 ? 10.727 -6.821 -19.946 1.00 82.19 93 ARG A N 1
ATOM 746 C CA . ARG A 1 93 ? 10.137 -7.767 -20.911 1.00 82.19 93 ARG A CA 1
ATOM 747 C C . ARG A 1 93 ? 9.914 -9.144 -20.277 1.00 82.19 93 ARG A C 1
ATOM 749 O O . ARG A 1 93 ? 10.811 -9.641 -19.593 1.00 82.19 93 ARG A O 1
ATOM 756 N N . PRO A 1 94 ? 8.765 -9.798 -20.518 1.00 83.69 94 PRO A N 1
ATOM 757 C CA . PRO A 1 94 ? 8.530 -11.157 -20.050 1.00 83.69 94 PRO A CA 1
ATOM 758 C C . PRO A 1 94 ? 9.359 -12.154 -20.874 1.00 83.69 94 PRO A C 1
ATOM 760 O O . PRO A 1 94 ? 9.176 -12.266 -22.082 1.00 83.69 94 PRO A O 1
ATOM 763 N N . VAL A 1 95 ? 10.269 -12.885 -20.222 1.00 86.75 95 VAL A N 1
ATOM 764 C CA . VAL A 1 95 ? 11.193 -13.834 -20.888 1.00 86.75 95 VAL A CA 1
ATOM 765 C C . VAL A 1 95 ? 11.021 -15.288 -20.441 1.00 86.75 95 VAL A C 1
ATOM 767 O O . VAL A 1 95 ? 11.627 -16.189 -21.013 1.00 86.75 95 VAL A O 1
ATOM 770 N N . CYS A 1 96 ? 10.198 -15.542 -19.422 1.00 83.94 96 CYS A N 1
ATOM 771 C CA . CYS A 1 96 ? 9.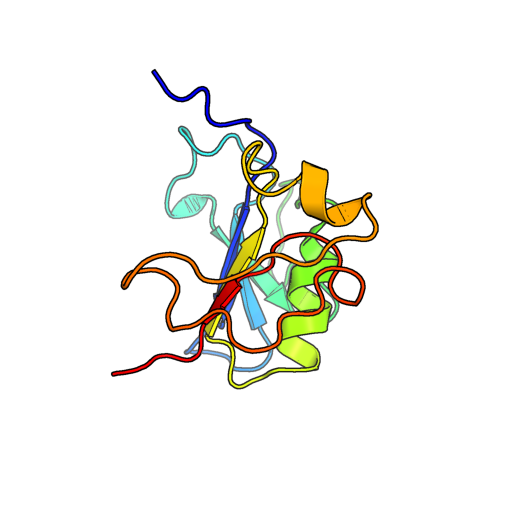882 -16.886 -18.949 1.00 83.94 96 CYS A CA 1
ATOM 772 C C . CYS A 1 96 ? 8.398 -17.009 -18.578 1.00 83.94 96 CYS A C 1
ATOM 774 O O . CYS A 1 96 ? 7.694 -16.009 -18.423 1.00 83.94 96 CYS A O 1
ATOM 776 N N . HIS A 1 97 ? 7.927 -18.248 -18.413 1.00 83.12 97 HIS A N 1
ATOM 777 C CA . HIS A 1 97 ? 6.523 -18.565 -18.124 1.00 83.12 97 HIS A CA 1
ATOM 778 C C . HIS A 1 97 ? 5.984 -17.865 -16.861 1.00 83.12 97 HIS A C 1
ATOM 780 O O . HIS A 1 97 ? 4.811 -17.503 -16.818 1.00 83.12 97 HIS A O 1
ATOM 786 N N . MET A 1 98 ? 6.842 -17.591 -15.872 1.00 82.44 98 MET A N 1
ATOM 787 C CA . MET A 1 98 ? 6.457 -16.892 -14.639 1.00 82.44 98 MET A CA 1
ATOM 788 C C . MET A 1 98 ? 6.148 -15.403 -14.846 1.00 82.44 98 MET A C 1
ATOM 790 O O . MET A 1 98 ? 5.547 -14.787 -13.975 1.00 82.44 98 MET A O 1
ATOM 794 N N . CYS A 1 99 ? 6.530 -14.809 -15.980 1.00 78.81 99 CYS A N 1
ATOM 795 C CA . CYS A 1 99 ? 6.332 -13.385 -16.259 1.00 78.81 99 CYS A CA 1
ATOM 796 C C . CYS A 1 99 ? 5.046 -13.088 -17.046 1.00 78.81 99 CYS A C 1
ATOM 798 O O . CYS A 1 99 ? 4.861 -11.957 -17.488 1.00 78.81 99 CYS A O 1
ATOM 800 N N . GLY A 1 100 ? 4.157 -14.068 -17.246 1.00 71.25 100 GLY A N 1
ATOM 801 C CA . GLY A 1 100 ? 2.970 -13.920 -18.103 1.00 71.25 100 GLY A CA 1
ATOM 802 C C . GLY A 1 100 ? 2.020 -12.776 -17.715 1.00 71.25 100 GLY A C 1
ATOM 803 O O . GLY A 1 100 ? 1.284 -12.282 -18.566 1.00 71.25 100 GLY A O 1
ATOM 804 N N . PHE A 1 101 ? 2.076 -12.317 -16.462 1.00 74.75 101 PHE A N 1
ATOM 805 C CA . PHE A 1 101 ? 1.267 -11.212 -15.940 1.00 74.75 101 PHE A CA 1
ATOM 806 C C . PHE A 1 101 ? 1.828 -9.809 -16.246 1.00 74.75 101 PHE A C 1
ATOM 808 O O . PHE A 1 101 ? 1.144 -8.823 -15.998 1.00 74.75 101 PHE A O 1
ATOM 815 N N . TYR A 1 102 ? 3.048 -9.692 -16.787 1.00 68.00 102 TYR A N 1
ATOM 816 C CA . TYR A 1 102 ? 3.730 -8.407 -17.022 1.00 68.00 102 TYR A CA 1
ATOM 817 C C . TYR A 1 102 ? 3.345 -7.692 -18.330 1.00 68.00 102 TYR A C 1
ATOM 819 O O . TYR A 1 102 ? 4.052 -6.770 -18.737 1.00 68.00 102 TYR A O 1
ATOM 827 N N . LYS A 1 103 ? 2.266 -8.091 -19.017 1.00 56.91 103 LYS A N 1
ATOM 828 C CA . LYS A 1 103 ? 1.896 -7.470 -20.301 1.00 56.91 103 LYS A CA 1
ATOM 829 C C . LYS A 1 103 ? 1.687 -5.957 -20.133 1.00 56.91 103 LYS A C 1
ATOM 831 O O . LYS A 1 103 ? 0.847 -5.531 -19.347 1.00 56.91 103 LYS A O 1
ATOM 836 N N . ASP A 1 104 ? 2.489 -5.187 -20.867 1.00 55.44 104 ASP A N 1
ATOM 837 C CA . ASP A 1 104 ? 2.397 -3.732 -21.038 1.00 55.44 104 ASP A CA 1
ATOM 838 C C . ASP A 1 104 ? 2.558 -2.883 -19.760 1.00 55.44 104 ASP A C 1
ATOM 840 O O . ASP A 1 104 ? 1.944 -1.825 -19.618 1.00 55.44 104 ASP A O 1
ATOM 844 N N . LEU A 1 105 ? 3.416 -3.305 -18.818 1.00 58.16 105 LEU A N 1
ATOM 845 C CA . LEU A 1 105 ? 3.794 -2.444 -17.692 1.00 58.16 105 LEU A CA 1
ATOM 846 C C . LEU A 1 105 ? 4.762 -1.338 -18.153 1.00 58.16 105 LEU A C 1
ATOM 848 O O . LEU A 1 105 ? 5.975 -1.553 -18.234 1.00 58.16 105 LEU A O 1
ATOM 852 N N . ASP A 1 106 ? 4.243 -0.132 -18.388 1.00 54.00 106 ASP A N 1
ATOM 853 C CA . ASP A 1 106 ? 5.079 1.067 -18.332 1.00 54.00 106 ASP A CA 1
ATOM 854 C C . ASP A 1 106 ? 5.451 1.340 -16.867 1.00 54.00 106 ASP A C 1
ATOM 856 O O . ASP A 1 106 ? 4.672 1.835 -16.051 1.00 54.00 106 ASP A O 1
ATOM 860 N N . ILE A 1 107 ? 6.670 0.946 -16.518 1.00 55.97 107 ILE A N 1
ATOM 861 C CA . ILE A 1 107 ? 7.271 1.127 -15.194 1.00 55.97 107 ILE A CA 1
ATOM 862 C C . ILE A 1 107 ? 7.563 2.597 -14.861 1.00 55.97 107 ILE A C 1
ATOM 864 O O . ILE A 1 107 ? 7.866 2.898 -13.710 1.00 55.97 107 ILE A O 1
ATOM 868 N N . ARG A 1 108 ? 7.485 3.514 -15.837 1.00 48.78 108 ARG A N 1
ATOM 869 C CA . ARG A 1 108 ? 7.745 4.947 -15.626 1.00 48.78 108 ARG A CA 1
ATOM 870 C C . ARG A 1 108 ? 6.517 5.708 -15.145 1.00 48.78 108 ARG A C 1
ATOM 872 O O . ARG A 1 108 ? 6.664 6.741 -14.502 1.00 48.78 108 ARG A O 1
ATOM 879 N N . THR A 1 109 ? 5.315 5.194 -15.398 1.00 40.03 109 THR A N 1
ATOM 880 C CA . THR A 1 109 ? 4.060 5.816 -14.948 1.00 40.03 109 THR A CA 1
ATOM 881 C C . THR A 1 109 ? 3.606 5.352 -13.559 1.00 40.03 109 THR A C 1
ATOM 883 O O . THR A 1 109 ? 2.578 5.813 -13.069 1.00 40.03 109 THR A O 1
ATOM 886 N N . LYS A 1 110 ? 4.355 4.463 -12.891 1.00 39.84 110 LYS A N 1
ATOM 887 C CA . LYS A 1 110 ? 4.048 3.972 -11.539 1.00 39.84 110 LYS A CA 1
ATOM 888 C C . LYS A 1 110 ? 5.297 4.050 -10.669 1.00 39.84 110 LYS A C 1
ATOM 890 O O . LYS A 1 110 ? 6.196 3.224 -10.785 1.00 39.84 110 LYS A O 1
ATOM 895 N N . PHE A 1 111 ? 5.347 5.087 -9.834 1.00 34.59 111 PHE A N 1
ATOM 896 C CA . PHE A 1 111 ? 6.377 5.267 -8.818 1.00 34.59 111 PHE A CA 1
ATOM 897 C C . PHE A 1 111 ? 6.460 4.014 -7.950 1.00 34.59 111 PHE A C 1
ATOM 899 O O . PHE A 1 111 ? 5.496 3.656 -7.279 1.00 34.59 111 PHE A O 1
ATOM 906 N N . GLU A 1 112 ? 7.630 3.376 -8.000 1.00 41.03 112 GLU A N 1
ATOM 907 C CA . GLU A 1 112 ? 7.973 2.176 -7.246 1.00 41.03 112 GLU A CA 1
ATOM 908 C C . GLU A 1 112 ? 7.112 0.954 -7.625 1.00 41.03 112 GLU A C 1
ATOM 910 O O . GLU A 1 112 ? 5.990 1.068 -8.112 1.00 41.03 112 GLU A O 1
ATOM 915 N N . ILE A 1 113 ? 7.661 -0.260 -7.513 1.00 46.81 113 ILE A N 1
ATOM 916 C CA . ILE A 1 113 ? 6.967 -1.473 -7.979 1.00 46.81 113 ILE A CA 1
ATOM 917 C C . ILE A 1 113 ? 5.836 -1.776 -7.005 1.00 46.81 113 ILE A C 1
ATOM 919 O O . ILE A 1 113 ? 5.971 -2.613 -6.118 1.00 46.81 113 ILE A O 1
ATOM 923 N N . THR A 1 114 ? 4.724 -1.082 -7.189 1.00 46.03 114 THR A N 1
ATOM 924 C CA . THR A 1 114 ? 3.455 -1.390 -6.569 1.00 46.03 114 THR A CA 1
ATOM 925 C C . THR A 1 114 ? 2.824 -2.501 -7.388 1.00 46.03 114 THR A C 1
ATOM 927 O O . THR A 1 114 ? 2.166 -2.267 -8.405 1.00 46.03 114 THR A O 1
ATOM 930 N N . LEU A 1 115 ? 3.039 -3.742 -6.950 1.00 50.53 115 LEU A N 1
ATOM 931 C CA . LEU A 1 115 ? 2.216 -4.854 -7.408 1.00 50.53 115 LEU A CA 1
ATOM 932 C C . LEU A 1 115 ? 0.866 -4.737 -6.706 1.00 50.53 115 LEU A C 1
ATOM 934 O O . LEU A 1 115 ? 0.707 -5.112 -5.547 1.00 50.53 115 LEU A O 1
ATOM 938 N N . ALA A 1 116 ? -0.076 -4.153 -7.433 1.00 49.19 116 ALA A N 1
ATOM 939 C CA . ALA A 1 116 ? -1.476 -4.073 -7.080 1.00 49.19 116 ALA A CA 1
ATOM 940 C C . ALA A 1 116 ? -2.173 -5.303 -7.675 1.00 49.19 116 ALA A C 1
ATOM 942 O O . ALA A 1 116 ? -2.375 -5.381 -8.889 1.00 49.19 116 ALA A O 1
ATOM 943 N N . MET A 1 117 ? -2.442 -6.306 -6.842 1.00 39.16 117 MET A N 1
ATOM 944 C CA . MET A 1 117 ? -3.016 -7.569 -7.308 1.00 39.16 117 MET A CA 1
ATOM 945 C C . MET A 1 117 ? -4.544 -7.545 -7.143 1.00 39.16 117 MET A C 1
ATOM 947 O O . MET A 1 117 ? -5.016 -7.409 -6.007 1.00 39.16 117 MET A O 1
ATOM 951 N N . PRO A 1 118 ? -5.335 -7.702 -8.224 1.00 34.97 118 PRO A N 1
ATOM 952 C CA . PRO A 1 118 ? -6.712 -8.155 -8.082 1.00 34.97 118 PRO A CA 1
ATOM 953 C C . PRO A 1 118 ? -6.680 -9.604 -7.578 1.00 34.97 118 PRO A C 1
ATOM 955 O O . PRO A 1 118 ? -5.814 -10.386 -7.979 1.00 34.97 118 PRO A O 1
ATOM 958 N N . VAL A 1 119 ? -7.595 -9.971 -6.677 1.00 29.67 119 VAL A N 1
ATOM 959 C CA . VAL A 1 119 ? -7.753 -11.376 -6.279 1.00 29.67 119 VAL A CA 1
ATOM 960 C C . VAL A 1 119 ? -8.230 -12.140 -7.513 1.00 29.67 119 VAL A C 1
ATOM 962 O O . VAL A 1 119 ? -9.394 -12.048 -7.892 1.00 29.67 119 VAL A O 1
ATOM 965 N N . ILE A 1 120 ? -7.324 -12.875 -8.156 1.00 25.89 120 ILE A N 1
ATOM 966 C CA . ILE A 1 120 ? -7.705 -14.021 -8.977 1.00 25.89 120 ILE A CA 1
ATOM 967 C C . ILE A 1 120 ? -8.013 -15.113 -7.957 1.00 25.89 120 ILE A C 1
ATOM 969 O O . ILE A 1 120 ? -7.113 -15.559 -7.242 1.00 25.89 120 ILE A O 1
ATOM 973 N N . CYS A 1 121 ? -9.301 -15.412 -7.807 1.00 28.91 121 CYS A N 1
ATOM 974 C CA . CYS A 1 121 ? -9.754 -16.555 -7.030 1.00 28.91 121 CYS A CA 1
ATOM 975 C C . CYS A 1 121 ? -9.303 -17.860 -7.697 1.00 28.91 121 CYS A C 1
ATOM 977 O O . CYS A 1 121 ? -9.228 -17.879 -8.948 1.00 28.91 121 CYS A O 1
#

pLDDT: mean 78.89, std 20.14, range [25.47, 97.06]

Secondary structure (DSSP, 8-state):
-----S--EEEEE-SS-TTEEEEE-S--GGG--GGGEEEEETTS-BSS---PPPPTTHHHHHHHHHH-TT--EEEE---TTTGGGGTSSSPP---SGGGTT-TT--TTSSSS--EEE----

Nearest PDB structures (foldseek):
  2z7b-assembly1_A  TM=9.524E-01  e=2.010E-09  Mesorhizobium japonicum MAFF 303099
  8il8-assembly1_C  TM=7.908E-01  e=2.874E-05  Alcaligenes faecalis subsp. faecalis NBRC 13111
  8iqa-assembly1_A  TM=7.830E-01  e=3.458E-05  Alcaligenes faecalis subsp. faecalis NBRC 13111
  1jdi-assembly1_A  TM=8.611E-01  e=1.345E-04  Escherichia coli K-12
  1k0w-assembly1_A  TM=8.628E-01  e=1.430E-04  Escherichia coli

Radius of gyration: 15.48 Å; Cα contacts (8 Å, |Δi|>4): 162; chains: 1; bounding box: 36×29×41 Å

Solvent-accessible surface area (backbone atoms only — not comparable to full-atom values): 7580 Å² total; per-residue (Å²): 134,85,85,77,72,74,79,49,53,57,35,35,52,33,87,92,44,85,66,30,31,37,32,56,42,66,62,56,67,97,72,67,51,82,88,45,53,42,50,26,35,52,87,47,45,67,76,62,95,70,93,72,57,64,50,87,68,44,51,62,55,15,51,45,44,70,77,32,78,70,38,45,34,40,37,45,48,76,47,77,93,54,50,65,47,62,78,50,90,60,69,81,74,72,86,55,85,90,34,72,83,54,77,86,56,65,56,78,83,41,88,61,59,60,58,62,44,59,84,80,127

Sequence (121 aa):
MIIINNFRHVSCHNKSDSETFLMSYSKARGRIRPEDILVYNFEGDIVSKTNQKPFLERFIHSEIYKCRLDVNAIIHTHASSVAPFTVVADSLRPVCHMCGFYKDLDIRTKFEITLAMPVIC

Mean predicted aligned error: 8.08 Å

Foldseek 3Di:
DDPFDQPKWKKFQDPVDRQKIKTFASDGPVPDDPVRIFIAGLCRDTPDDDPTHHDPCSNLVSVCCVVCSLFGMWIFGPDVVCVVQQPDPDDDDDDDPVCPVVPPDPSPVRDGPTPRDRDPD